Protein AF-0000000078760571 (afdb_homodimer)

Solvent-accessible surface area (backbone atoms only — not comparable to full-atom values): 9752 Å² total; per-residue (Å²): 113,62,60,57,58,67,69,42,55,80,68,74,49,64,42,79,47,73,46,75,39,45,44,69,57,49,52,53,49,45,52,52,20,54,75,66,76,43,47,63,62,57,45,37,54,46,29,36,52,50,53,51,51,51,49,52,51,49,50,52,51,50,49,52,51,51,53,51,49,51,48,54,66,69,37,66,50,74,60,51,54,50,50,54,53,68,73,94,113,61,63,58,56,68,67,42,55,79,70,73,49,64,42,79,45,73,46,73,40,45,44,68,58,49,51,53,50,46,52,53,19,55,76,66,76,43,47,64,62,57,44,36,53,47,29,37,51,49,52,51,50,51,50,52,50,49,49,51,50,50,49,51,50,50,53,51,48,51,47,56,65,69,37,68,48,74,59,52,52,49,50,54,51,65,70,92

Foldseek 3Di:
DVVCVVVVPVPVDDDDDDDDDDPVVVVVLCVVCVVVVHDSVVCVVCVVVVVVVVVVVVVVVVVVVVVVVVCVVVPQPVVRVVVVVVVD/DVVCVVVVPVPVDDDDDDDDDDPVVVVVLCVVCVVVVHDSVVCVVCVVVVVVVVVVVVVVVVVVVVVVVVCVVVPQPVVRVVVVVVVD

Nearest PDB structures (foldseek):
  8h2u-assembly1_H  TM=3.673E-01  e=5.444E+00  Chlamydomonas reinhardtii
  8h2u-assembly1_H  TM=3.667E-01  e=5.444E+00  Chlamydomonas reinhardtii

Structure (mmCIF, N/CA/C/O backbone):
data_AF-0000000078760571-model_v1
#
loop_
_entity.id
_entity.type
_entity.pdbx_description
1 polymer 'Toxin-antitoxin system protein'
#
loop_
_atom_site.group_PDB
_atom_site.id
_atom_site.type_symbol
_atom_site.label_atom_id
_atom_site.label_alt_id
_atom_site.label_comp_id
_atom_site.label_asym_id
_atom_site.label_entity_id
_atom_site.label_seq_id
_atom_site.pdbx_PDB_ins_code
_atom_site.Cartn_x
_atom_site.Cartn_y
_atom_site.Cartn_z
_atom_site.occupancy
_atom_site.B_iso_or_equiv
_atom_site.auth_seq_id
_atom_site.auth_comp_id
_atom_site.auth_asym_id
_atom_site.auth_atom_id
_atom_site.pdbx_PDB_model_num
ATOM 1 N N . MET A 1 1 ? -23.859 -33.75 12.094 1 35.22 1 MET A N 1
ATOM 2 C CA . MET A 1 1 ? -23.578 -32.906 10.922 1 35.22 1 MET A CA 1
ATOM 3 C C . MET A 1 1 ? -23.094 -31.531 11.328 1 35.22 1 MET A C 1
ATOM 5 O O . MET A 1 1 ? -22.266 -30.922 10.648 1 35.22 1 MET A O 1
ATOM 9 N N . LEU A 1 2 ? -23.609 -31.094 12.422 1 42.38 2 LEU A N 1
ATOM 10 C CA . LEU A 1 2 ? -23.344 -29.766 12.953 1 42.38 2 LEU A CA 1
ATOM 11 C C . LEU A 1 2 ? -21.906 -29.656 13.453 1 42.38 2 LEU A C 1
ATOM 13 O O . LEU A 1 2 ? -21.266 -28.609 13.281 1 42.38 2 LEU A O 1
ATOM 17 N N . VAL A 1 3 ? -21.5 -30.703 14.281 1 44.75 3 VAL A N 1
ATOM 18 C CA . VAL A 1 3 ? -20.141 -30.625 14.797 1 44.75 3 VAL A CA 1
ATOM 19 C C . VAL A 1 3 ? -19.156 -30.484 13.633 1 44.75 3 VAL A C 1
ATOM 21 O O . VAL A 1 3 ? -18.062 -29.938 13.805 1 44.75 3 VAL A O 1
ATOM 24 N N . GLN A 1 4 ? -19.312 -31.391 12.539 1 42.94 4 GLN A N 1
ATOM 25 C CA . GLN A 1 4 ? -18.5 -31.234 11.336 1 42.94 4 GLN A CA 1
ATOM 26 C C . GLN A 1 4 ? -18.516 -29.797 10.844 1 42.94 4 GLN A C 1
ATOM 28 O O . GLN A 1 4 ? -17.516 -29.312 10.297 1 42.94 4 GLN A O 1
ATOM 33 N N . MET A 1 5 ? -19.688 -29.094 10.766 1 41.28 5 MET A N 1
ATOM 34 C CA . MET A 1 5 ? -19.719 -27.688 10.398 1 41.28 5 MET A CA 1
ATOM 35 C C . MET A 1 5 ? -18.969 -26.828 11.406 1 41.28 5 MET A C 1
ATOM 37 O O . MET A 1 5 ? -18.312 -25.859 11.039 1 41.28 5 MET A O 1
ATOM 41 N N . MET A 1 6 ? -19.156 -26.891 12.68 1 45.34 6 MET A N 1
ATOM 42 C CA . MET A 1 6 ? -18.469 -26.188 13.766 1 45.34 6 MET A CA 1
ATOM 43 C C . MET A 1 6 ? -17 -26.547 13.797 1 45.34 6 MET A C 1
ATOM 45 O O . MET A 1 6 ? -16.156 -25.688 14.062 1 45.34 6 MET A O 1
ATOM 49 N N . ASN A 1 7 ? -16.609 -27.766 14.047 1 43.28 7 ASN A N 1
ATOM 50 C CA . ASN A 1 7 ? -15.234 -28.234 13.891 1 43.28 7 ASN A CA 1
ATOM 51 C C . ASN A 1 7 ? -14.719 -27.969 12.477 1 43.28 7 ASN A C 1
ATOM 53 O O . ASN A 1 7 ? -13.648 -28.453 12.109 1 43.28 7 ASN A O 1
ATOM 57 N N . GLY A 1 8 ? -15.5 -28.062 11.391 1 43.12 8 GLY A N 1
ATOM 58 C CA . GLY A 1 8 ? -15.188 -27.641 10.039 1 43.12 8 GLY A CA 1
ATOM 59 C C . GLY A 1 8 ? -14.414 -26.344 9.969 1 43.12 8 GLY A C 1
ATOM 60 O O . GLY A 1 8 ? -14.992 -25.266 10.109 1 43.12 8 GLY A O 1
ATOM 61 N N . GLY A 1 9 ? -13.461 -26.266 10.547 1 45.91 9 GLY A N 1
ATOM 62 C CA . GLY A 1 9 ? -12.43 -25.25 10.602 1 45.91 9 GLY A CA 1
ATOM 63 C C . GLY A 1 9 ? -12.453 -24.312 9.406 1 45.91 9 GLY A C 1
ATOM 64 O O . GLY A 1 9 ? -12.664 -24.75 8.273 1 45.91 9 GLY A O 1
ATOM 65 N N . ARG A 1 10 ? -13.062 -23.156 9.523 1 46.88 10 ARG A N 1
ATOM 66 C CA . ARG A 1 10 ? -12.93 -22.188 8.445 1 46.88 10 ARG A CA 1
ATOM 67 C C . ARG A 1 10 ? -11.656 -22.438 7.641 1 46.88 10 ARG A C 1
ATOM 69 O O . ARG A 1 10 ? -10.547 -22.266 8.156 1 46.88 10 ARG A O 1
ATOM 76 N N . ILE A 1 11 ? -11.508 -23.656 7.031 1 56.5 11 ILE A N 1
ATOM 77 C CA . ILE A 1 11 ? -10.367 -23.875 6.152 1 56.5 11 ILE A CA 1
ATOM 78 C C . ILE A 1 11 ? -10 -22.578 5.441 1 56.5 11 ILE A C 1
ATOM 80 O O . ILE A 1 11 ? -10.867 -21.906 4.859 1 56.5 11 ILE A O 1
ATOM 84 N N . MET A 1 12 ? -9.242 -21.75 6.188 1 67.56 12 MET A N 1
ATOM 85 C CA . MET A 1 12 ? -8.766 -20.516 5.578 1 67.56 12 MET A CA 1
ATOM 86 C C . MET A 1 12 ? -8.211 -20.766 4.18 1 67.56 12 MET A C 1
ATOM 88 O O . MET A 1 12 ? -7.035 -21.094 4.02 1 67.56 12 MET A O 1
ATOM 92 N N . SER A 1 13 ? -9.211 -21.172 3.258 1 89.38 13 SER A N 1
ATOM 93 C CA . SER A 1 13 ? -8.797 -21.344 1.869 1 89.38 13 SER A CA 1
ATOM 94 C C . SER A 1 13 ? -7.973 -20.156 1.391 1 89.38 13 SER A C 1
ATOM 96 O O . SER A 1 13 ? -8.164 -19.031 1.866 1 89.38 13 SER A O 1
ATOM 98 N N . GLN A 1 14 ? -6.816 -20.609 0.81 1 92.5 14 GLN A N 1
ATOM 99 C CA . GLN A 1 14 ? -5.902 -19.609 0.276 1 92.5 14 GLN A CA 1
ATOM 100 C C . GLN A 1 14 ? -5.887 -19.641 -1.25 1 92.5 14 GLN A C 1
ATOM 102 O O . GLN A 1 14 ? -6.223 -20.656 -1.861 1 92.5 14 GLN A O 1
ATOM 107 N N . SER A 1 15 ? -5.672 -18.469 -1.834 1 95.62 15 SER A N 1
ATOM 108 C CA . SER A 1 15 ? -5.469 -18.312 -3.27 1 95.62 15 SER A CA 1
ATOM 109 C C . SER A 1 15 ? -4.055 -17.812 -3.574 1 95.62 15 SER A C 1
ATOM 111 O O . SER A 1 15 ? -3.453 -17.109 -2.771 1 95.62 15 SER A O 1
ATOM 113 N N . THR A 1 16 ? -3.566 -18.297 -4.68 1 96.44 16 THR A N 1
ATOM 114 C CA . THR A 1 16 ? -2.238 -17.875 -5.121 1 96.44 16 THR A CA 1
ATOM 115 C C . THR A 1 16 ? -2.324 -16.656 -6.02 1 96.44 16 THR A C 1
ATOM 117 O O . THR A 1 16 ? -3.143 -16.609 -6.941 1 96.44 16 THR A O 1
ATOM 120 N N . ILE A 1 17 ? -1.567 -15.633 -5.668 1 96.69 17 ILE A N 1
ATOM 121 C CA . ILE A 1 17 ? -1.421 -14.453 -6.512 1 96.69 17 ILE A CA 1
ATOM 122 C C . ILE A 1 17 ? -0.058 -14.477 -7.199 1 96.69 17 ILE A C 1
ATOM 124 O O . ILE A 1 17 ? 0.959 -14.766 -6.566 1 96.69 17 ILE A O 1
ATOM 128 N N . THR A 1 18 ? -0.11 -14.219 -8.531 1 96.81 18 THR A N 1
ATOM 129 C CA . THR A 1 18 ? 1.106 -14.148 -9.336 1 96.81 18 THR A CA 1
ATOM 130 C C . THR A 1 18 ? 1.08 -12.938 -10.258 1 96.81 18 THR A C 1
ATOM 132 O O . THR A 1 18 ? 0.09 -12.695 -10.953 1 96.81 18 THR A O 1
ATOM 135 N N . PHE A 1 19 ? 2.137 -12.188 -10.109 1 96.31 19 PHE A N 1
ATOM 136 C CA . PHE A 1 19 ? 2.25 -11.094 -11.078 1 96.31 19 PHE A CA 1
ATOM 137 C C . PHE A 1 19 ? 3.713 -10.766 -11.344 1 96.31 19 PHE A C 1
ATOM 139 O O . PHE A 1 19 ? 4.602 -11.211 -10.617 1 96.31 19 PHE A O 1
ATOM 146 N N . ARG A 1 20 ? 3.963 -10.047 -12.523 1 95.69 20 ARG A N 1
ATOM 147 C CA . ARG A 1 20 ? 5.309 -9.68 -12.953 1 95.69 20 ARG A CA 1
ATOM 148 C C . ARG A 1 20 ? 5.566 -8.195 -12.727 1 95.69 20 ARG A C 1
ATOM 150 O O . ARG A 1 20 ? 4.652 -7.375 -12.844 1 95.69 20 ARG A O 1
ATOM 157 N N . ILE A 1 21 ? 6.777 -7.949 -12.328 1 94.25 21 ILE A N 1
ATOM 158 C CA . ILE A 1 21 ? 7.152 -6.562 -12.094 1 94.25 21 ILE A CA 1
ATOM 159 C C . ILE A 1 21 ? 8.539 -6.301 -12.672 1 94.25 21 ILE A C 1
ATOM 161 O O . ILE A 1 21 ? 9.375 -7.207 -12.742 1 94.25 21 ILE A O 1
ATOM 165 N N . PRO A 1 22 ? 8.742 -5.047 -13.094 1 93.44 22 PRO A N 1
ATOM 166 C CA . PRO A 1 22 ? 10.102 -4.703 -13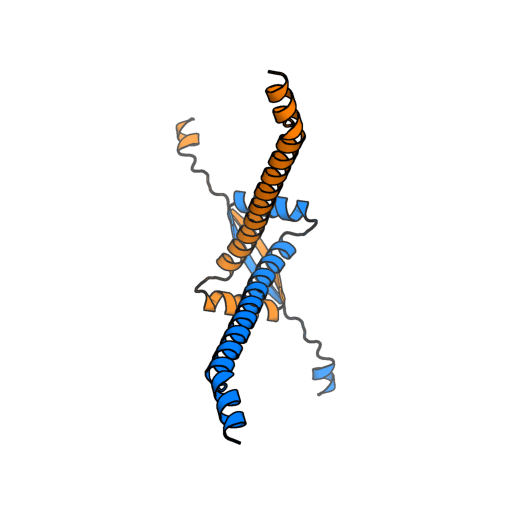.508 1 93.44 22 PRO A CA 1
ATOM 167 C C . PRO A 1 22 ? 11.141 -4.977 -12.414 1 93.44 22 PRO A C 1
ATOM 169 O O . PRO A 1 22 ? 10.867 -4.758 -11.234 1 93.44 22 PRO A O 1
ATOM 172 N N . ASP A 1 23 ? 12.336 -5.383 -12.844 1 92.56 23 ASP A N 1
ATOM 173 C CA . ASP A 1 23 ? 13.391 -5.754 -11.914 1 92.56 23 ASP A CA 1
ATOM 174 C C . ASP A 1 23 ? 13.773 -4.578 -11.016 1 92.56 23 ASP A C 1
ATOM 176 O O . ASP A 1 23 ? 14.109 -4.766 -9.852 1 92.56 23 ASP A O 1
ATOM 180 N N . ASP A 1 24 ? 13.758 -3.453 -11.578 1 91.19 24 ASP A N 1
ATOM 181 C CA . ASP A 1 24 ? 14.117 -2.271 -10.805 1 91.19 24 ASP A CA 1
ATOM 182 C C . ASP A 1 24 ? 13.102 -2.004 -9.695 1 91.19 24 ASP A C 1
ATOM 184 O O . ASP A 1 24 ? 13.477 -1.614 -8.586 1 91.19 24 ASP A O 1
ATOM 188 N N . GLU A 1 25 ? 11.82 -2.195 -9.961 1 94.06 25 GLU A N 1
ATOM 189 C CA . GLU A 1 25 ? 10.781 -2.07 -8.938 1 94.06 25 GLU A CA 1
ATOM 190 C C . GLU A 1 25 ? 10.938 -3.146 -7.867 1 94.06 25 GLU A C 1
ATOM 192 O O . GLU A 1 25 ? 10.789 -2.867 -6.676 1 94.06 25 GLU A O 1
ATOM 197 N N . LYS A 1 26 ? 11.203 -4.289 -8.297 1 95.38 26 LYS A N 1
ATOM 198 C CA . LYS A 1 26 ? 11.414 -5.379 -7.352 1 95.38 26 LYS A CA 1
ATOM 199 C C . LYS A 1 26 ? 12.562 -5.062 -6.391 1 95.38 26 LYS A C 1
ATOM 201 O O . LYS A 1 26 ? 12.453 -5.305 -5.188 1 95.38 26 LYS A O 1
ATOM 206 N N . GLU A 1 27 ? 13.641 -4.59 -6.938 1 94.69 27 GLU A N 1
ATOM 207 C CA . GLU A 1 27 ? 14.797 -4.242 -6.117 1 94.69 27 GLU A CA 1
ATOM 208 C C . GLU A 1 27 ? 14.438 -3.186 -5.078 1 94.69 27 GLU A C 1
ATOM 210 O O . GLU A 1 27 ? 14.828 -3.297 -3.914 1 94.69 27 GLU A O 1
ATOM 215 N N . LEU A 1 28 ? 13.688 -2.221 -5.535 1 95.06 28 LEU A N 1
ATOM 216 C CA . LEU A 1 28 ? 13.242 -1.156 -4.641 1 95.06 28 LEU A CA 1
ATOM 217 C C . LEU A 1 28 ? 12.383 -1.72 -3.514 1 95.06 28 LEU A C 1
ATOM 219 O O . LEU A 1 28 ? 12.594 -1.391 -2.346 1 95.06 28 LEU A O 1
ATOM 223 N N . VAL A 1 29 ? 11.461 -2.605 -3.84 1 97.06 29 VAL A N 1
ATOM 224 C CA . VAL A 1 29 ? 10.523 -3.17 -2.873 1 97.06 29 VAL A CA 1
ATOM 225 C C . VAL A 1 29 ? 11.273 -4.086 -1.907 1 97.06 29 VAL A C 1
ATOM 227 O O . VAL A 1 29 ? 11.008 -4.078 -0.703 1 97.06 29 VAL A O 1
ATOM 230 N N . LEU A 1 30 ? 12.211 -4.758 -2.441 1 96.56 30 LEU A N 1
ATOM 231 C CA . LEU A 1 30 ? 13.008 -5.66 -1.615 1 96.56 30 LEU A CA 1
ATOM 232 C C . LEU A 1 30 ? 13.836 -4.883 -0.602 1 96.56 30 LEU A C 1
ATOM 234 O O . LEU A 1 30 ? 13.914 -5.266 0.568 1 96.56 30 LEU A O 1
ATOM 238 N N . GLU A 1 31 ? 14.469 -3.855 -1.015 1 95.44 31 GLU A N 1
ATOM 239 C CA . GLU A 1 31 ? 15.266 -3.025 -0.123 1 95.44 31 GLU A CA 1
ATOM 240 C C . GLU A 1 31 ? 14.414 -2.414 0.983 1 95.44 31 GLU A C 1
ATOM 242 O O . GLU A 1 31 ? 14.828 -2.365 2.143 1 95.44 31 GLU A O 1
ATOM 247 N N . TYR A 1 32 ? 13.25 -1.951 0.576 1 97 32 TYR A N 1
ATOM 248 C CA . TYR A 1 32 ? 12.32 -1.376 1.542 1 97 32 TYR A CA 1
ATOM 249 C C . TYR A 1 32 ? 11.891 -2.416 2.566 1 97 32 TYR A C 1
ATOM 251 O O . TYR A 1 32 ? 11.852 -2.139 3.766 1 97 32 TYR A O 1
ATOM 259 N N . ALA A 1 33 ? 11.516 -3.57 2.088 1 97.56 33 ALA A N 1
ATOM 260 C CA . ALA A 1 33 ? 11.086 -4.66 2.961 1 97.56 33 ALA A CA 1
ATOM 261 C C . ALA A 1 33 ? 12.188 -5.043 3.945 1 97.56 33 ALA A C 1
ATOM 263 O O . ALA A 1 33 ? 11.93 -5.211 5.141 1 97.56 33 ALA A O 1
ATOM 264 N N . LYS A 1 34 ? 13.438 -5.105 3.432 1 96.19 34 LYS A N 1
ATOM 265 C CA . LYS A 1 34 ? 14.586 -5.438 4.27 1 96.19 34 LYS A CA 1
ATOM 266 C C . LYS A 1 34 ? 14.797 -4.387 5.355 1 96.19 34 LYS A C 1
ATOM 268 O O . LYS A 1 34 ? 15.023 -4.727 6.52 1 96.19 34 LYS A O 1
ATOM 273 N N . ALA A 1 35 ? 14.664 -3.211 5.008 1 94.69 35 ALA A N 1
ATOM 274 C CA . ALA A 1 35 ? 14.875 -2.107 5.945 1 94.69 35 ALA A CA 1
ATOM 275 C C . ALA A 1 35 ? 13.836 -2.141 7.066 1 94.69 35 ALA A C 1
ATOM 277 O O . ALA A 1 35 ? 14.102 -1.667 8.172 1 94.69 35 ALA A O 1
ATOM 278 N N . HIS A 1 36 ? 12.695 -2.686 6.824 1 95.94 36 HIS A N 1
ATOM 279 C CA . HIS A 1 36 ? 11.594 -2.715 7.781 1 95.94 36 HIS A CA 1
ATOM 280 C C . HIS A 1 36 ? 11.398 -4.113 8.359 1 95.94 36 HIS A C 1
ATOM 282 O O . HIS A 1 36 ? 10.352 -4.414 8.938 1 95.94 36 HIS A O 1
ATOM 288 N N . ASN A 1 37 ? 12.312 -5.004 8.109 1 97.12 37 ASN A N 1
ATOM 289 C CA . ASN A 1 37 ? 12.312 -6.359 8.648 1 97.12 37 ASN A CA 1
ATOM 290 C C . ASN A 1 37 ? 11.047 -7.113 8.258 1 97.12 37 ASN A C 1
ATOM 292 O O . ASN A 1 37 ? 10.391 -7.719 9.109 1 97.12 37 ASN A O 1
ATOM 296 N N . SER A 1 38 ? 10.75 -6.973 6.988 1 96.19 38 SER A N 1
ATOM 297 C CA . SER A 1 38 ? 9.562 -7.625 6.441 1 96.19 38 SER A CA 1
ATOM 298 C C . SER A 1 38 ? 9.898 -8.43 5.195 1 96.19 38 SER A C 1
ATOM 300 O O . SER A 1 38 ? 10.906 -8.172 4.531 1 96.19 38 SER A O 1
ATOM 302 N N . SER A 1 39 ? 9.07 -9.375 4.918 1 96.31 39 SER A N 1
ATOM 303 C CA . SER A 1 39 ? 9.195 -10.086 3.648 1 96.31 39 SER A CA 1
ATOM 304 C C . SER A 1 39 ? 8.445 -9.359 2.533 1 96.31 39 SER A C 1
ATOM 306 O O . SER A 1 39 ? 7.566 -8.539 2.801 1 96.31 39 SER A O 1
ATOM 308 N N . LEU A 1 40 ? 8.836 -9.656 1.377 1 95.5 40 LEU A N 1
ATOM 309 C CA . LEU A 1 40 ? 8.172 -9.094 0.207 1 95.5 40 LEU A CA 1
ATOM 310 C C . LEU A 1 40 ? 6.676 -9.359 0.253 1 95.5 40 LEU A C 1
ATOM 312 O O . LEU A 1 40 ? 5.871 -8.453 0.001 1 95.5 40 LEU A O 1
ATOM 316 N N . THR A 1 41 ? 6.25 -10.523 0.613 1 95.88 41 THR A N 1
ATOM 317 C CA . THR A 1 41 ? 4.852 -10.93 0.676 1 95.88 41 THR A CA 1
ATOM 318 C C . THR A 1 41 ? 4.098 -10.109 1.721 1 95.88 41 THR A C 1
ATOM 320 O O . THR A 1 41 ? 3.002 -9.617 1.454 1 95.88 41 THR A O 1
ATOM 323 N N . GLU A 1 42 ? 4.723 -10.055 2.865 1 96.5 42 GLU A N 1
ATOM 324 C CA . GLU A 1 42 ? 4.098 -9.281 3.936 1 96.5 42 GLU A CA 1
ATOM 325 C C . GLU A 1 42 ? 3.92 -7.82 3.533 1 96.5 42 GLU A C 1
ATOM 327 O O . GLU A 1 42 ? 2.9 -7.207 3.852 1 96.5 42 GLU A O 1
ATOM 332 N N . LEU A 1 43 ? 4.898 -7.254 2.898 1 97.5 43 LEU A N 1
ATOM 333 C CA . LEU A 1 43 ? 4.836 -5.852 2.496 1 97.5 43 LEU A CA 1
ATOM 334 C C . LEU A 1 43 ? 3.711 -5.629 1.491 1 97.5 43 LEU A C 1
ATOM 336 O O . LEU A 1 43 ? 2.953 -4.66 1.608 1 97.5 43 LEU A O 1
ATOM 340 N N . TYR A 1 44 ? 3.568 -6.43 0.501 1 97.5 44 TYR A N 1
ATOM 341 C CA . TYR A 1 44 ? 2.502 -6.305 -0.486 1 97.5 44 TYR A CA 1
ATOM 342 C C . TYR A 1 44 ? 1.134 -6.438 0.17 1 97.5 44 TYR A C 1
ATOM 344 O O . TYR A 1 44 ? 0.241 -5.621 -0.072 1 97.5 44 TYR A O 1
ATOM 352 N N . ARG A 1 45 ? 1.014 -7.469 0.989 1 96.5 45 ARG A N 1
ATOM 353 C CA . ARG A 1 45 ? -0.262 -7.711 1.653 1 96.5 45 ARG A CA 1
ATOM 354 C C . ARG A 1 45 ? -0.657 -6.531 2.533 1 96.5 45 ARG A C 1
ATOM 356 O O . ARG A 1 45 ? -1.779 -6.027 2.441 1 96.5 45 ARG A O 1
ATOM 363 N N . ASN A 1 46 ? 0.288 -6.086 3.287 1 96.62 46 ASN A N 1
ATOM 364 C CA . ASN A 1 46 ? -0.01 -5.008 4.227 1 96.62 46 ASN A CA 1
ATOM 365 C C . ASN A 1 46 ? -0.283 -3.693 3.506 1 96.62 46 ASN A C 1
ATOM 367 O O . ASN A 1 46 ? -1.146 -2.918 3.922 1 96.62 46 ASN A O 1
ATOM 371 N N . ALA A 1 47 ? 0.5 -3.432 2.486 1 97.75 47 ALA A N 1
ATOM 372 C CA . ALA A 1 47 ? 0.328 -2.176 1.761 1 97.75 47 ALA A CA 1
ATOM 373 C C . ALA A 1 47 ? -1.078 -2.068 1.179 1 97.75 47 ALA A C 1
ATOM 375 O O . ALA A 1 47 ? -1.706 -1.009 1.248 1 97.75 47 ALA A O 1
ATOM 376 N N . VAL A 1 48 ? -1.591 -3.154 0.646 1 98 48 VAL A N 1
ATOM 377 C CA . VAL A 1 48 ? -2.91 -3.135 0.023 1 98 48 VAL A CA 1
ATOM 378 C C . VAL A 1 48 ? -3.99 -3.047 1.101 1 98 48 VAL A C 1
ATOM 380 O O . VAL A 1 48 ? -4.953 -2.291 0.962 1 98 48 VAL A O 1
ATOM 383 N N . LEU A 1 49 ? -3.836 -3.811 2.186 1 97.31 49 LEU A N 1
ATOM 384 C CA . LEU A 1 49 ? -4.824 -3.797 3.258 1 97.31 49 LEU A CA 1
ATOM 385 C C . LEU A 1 49 ? -4.867 -2.438 3.945 1 97.31 49 LEU A C 1
ATOM 387 O O . LEU A 1 49 ? -5.941 -1.936 4.277 1 97.31 49 LEU A O 1
ATOM 391 N N . ASP A 1 50 ? -3.65 -1.847 4.156 1 96.19 50 ASP A N 1
ATOM 392 C CA . ASP A 1 50 ? -3.576 -0.509 4.738 1 96.19 50 ASP A CA 1
ATOM 393 C C . ASP A 1 50 ? -4.297 0.511 3.857 1 96.19 50 ASP A C 1
ATOM 395 O O . ASP A 1 50 ? -5.016 1.376 4.363 1 96.19 50 ASP A O 1
ATOM 399 N N . LYS A 1 51 ? -4.051 0.389 2.564 1 96.19 51 LYS A N 1
ATOM 400 C CA . LYS A 1 51 ? -4.684 1.304 1.62 1 96.19 51 LYS A CA 1
ATOM 401 C C . LYS A 1 51 ? -6.207 1.187 1.68 1 96.19 51 LYS A C 1
ATOM 403 O O . LYS A 1 51 ? -6.91 2.197 1.713 1 96.19 51 LYS A O 1
ATOM 408 N N . ILE A 1 52 ? -6.719 -0.009 1.72 1 96.38 52 ILE A N 1
ATOM 409 C CA . ILE A 1 52 ? -8.156 -0.264 1.766 1 96.38 52 ILE A CA 1
ATOM 410 C C . ILE A 1 52 ? -8.727 0.244 3.086 1 96.38 52 ILE A C 1
ATOM 412 O O . ILE A 1 52 ? -9.766 0.916 3.105 1 96.38 52 ILE A O 1
ATOM 416 N N . GLU A 1 53 ? -8.078 -0.076 4.215 1 94.44 53 GLU A N 1
ATOM 417 C CA . GLU A 1 53 ? -8.523 0.363 5.535 1 94.44 53 GLU A CA 1
ATOM 418 C C . GLU A 1 53 ? -8.547 1.886 5.629 1 94.44 53 GLU A C 1
ATOM 420 O O . GLU A 1 53 ? -9.477 2.461 6.199 1 94.44 53 GLU A O 1
ATOM 425 N N . ASP A 1 54 ? -7.496 2.525 5.047 1 93.06 54 ASP A N 1
ATOM 426 C CA . ASP A 1 54 ? -7.43 3.982 5.059 1 93.06 54 ASP A CA 1
ATOM 427 C C . ASP A 1 54 ? -8.625 4.594 4.332 1 93.06 54 ASP A C 1
ATOM 429 O O . ASP A 1 54 ? -9.203 5.582 4.793 1 93.06 54 ASP A O 1
ATOM 433 N N . GLU A 1 55 ? -8.945 4.027 3.236 1 91.44 55 GLU A N 1
ATOM 434 C CA . GLU A 1 55 ? -10.07 4.555 2.469 1 91.44 55 GLU A CA 1
ATOM 435 C C . GLU A 1 55 ? -11.398 4.297 3.184 1 91.44 55 GLU A C 1
ATOM 437 O O . GLU A 1 55 ? -12.2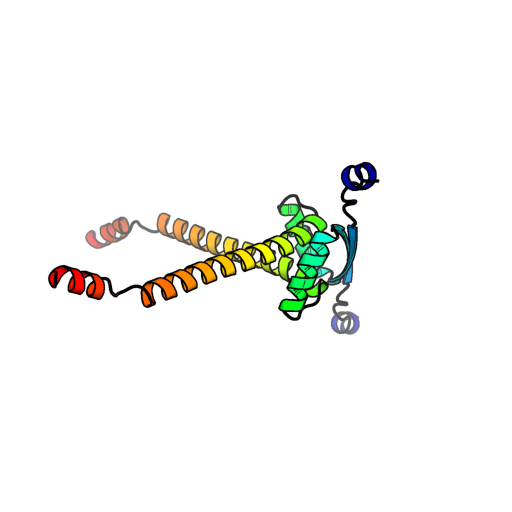89 5.148 3.174 1 91.44 55 GLU A O 1
ATOM 442 N N . ILE A 1 56 ? -11.562 3.188 3.77 1 90.38 56 ILE A N 1
ATOM 443 C CA . ILE A 1 56 ? -12.766 2.863 4.523 1 90.38 56 ILE A CA 1
ATOM 444 C C . ILE A 1 56 ? -12.914 3.824 5.703 1 90.38 56 ILE A C 1
ATOM 446 O O . ILE A 1 56 ? -14 4.336 5.961 1 90.38 56 ILE A O 1
ATOM 450 N N . ASP A 1 57 ? -11.75 4.062 6.398 1 89.12 57 ASP A N 1
ATOM 451 C CA . ASP A 1 57 ? -11.758 4.992 7.523 1 89.12 57 ASP A CA 1
ATOM 452 C C . ASP A 1 57 ? -12.148 6.398 7.07 1 89.12 57 ASP A C 1
ATOM 454 O O . ASP A 1 57 ? -12.945 7.074 7.73 1 89.12 57 ASP A O 1
ATOM 458 N N . LEU A 1 58 ? -11.641 6.805 6.004 1 87.12 58 LEU A N 1
ATOM 459 C CA . LEU A 1 58 ? -11.961 8.117 5.457 1 87.12 58 LEU A CA 1
ATOM 460 C C . LEU A 1 58 ? -13.43 8.203 5.078 1 87.12 58 LEU A C 1
ATOM 462 O O . LEU A 1 58 ? -14.086 9.211 5.344 1 87.12 58 LEU A O 1
ATOM 466 N N . ARG A 1 59 ? -13.883 7.195 4.453 1 87.75 59 ARG A N 1
ATOM 467 C CA . ARG A 1 59 ? -15.289 7.168 4.047 1 87.75 59 ARG A CA 1
ATOM 468 C C . ARG A 1 59 ? -16.203 7.195 5.262 1 87.75 59 ARG A C 1
ATOM 470 O O . ARG A 1 59 ? -17.25 7.863 5.25 1 87.75 59 ARG A O 1
ATOM 477 N N . THR A 1 60 ? -15.82 6.426 6.254 1 88.44 60 THR A N 1
ATOM 478 C CA . THR A 1 60 ? -16.594 6.402 7.488 1 88.44 60 THR A CA 1
ATOM 479 C C . THR A 1 60 ? -16.609 7.777 8.148 1 88.44 60 THR A C 1
ATOM 481 O O . THR A 1 60 ? -17.656 8.258 8.578 1 88.44 60 THR A O 1
ATOM 484 N N . LEU A 1 61 ? -15.523 8.398 8.18 1 84.62 61 LEU A N 1
ATOM 485 C CA . LEU A 1 61 ? -15.398 9.742 8.734 1 84.62 61 LEU A CA 1
ATOM 486 C C . LEU A 1 61 ? -16.219 10.742 7.926 1 84.62 61 LEU A C 1
ATOM 488 O O . LEU A 1 61 ? -16.953 11.555 8.5 1 84.62 61 LEU A O 1
ATOM 492 N N . ARG A 1 62 ? -16.094 10.688 6.625 1 85.44 62 ARG A N 1
ATOM 493 C CA . ARG A 1 62 ? -16.859 11.57 5.746 1 85.44 62 ARG A CA 1
ATOM 494 C C . ARG A 1 62 ? -18.359 11.352 5.926 1 85.44 62 ARG A C 1
ATOM 496 O O . ARG A 1 62 ? -19.125 12.312 5.949 1 85.44 62 ARG A O 1
ATOM 503 N N . SER A 1 63 ? -18.734 10.109 5.992 1 87.25 63 SER A N 1
ATOM 504 C CA . SER A 1 63 ? -20.141 9.789 6.195 1 87.25 63 SER A CA 1
ATOM 505 C C . SER A 1 63 ? -20.641 10.344 7.527 1 87.25 63 SER A C 1
ATOM 507 O O . SER A 1 63 ? -21.766 10.852 7.609 1 87.25 63 SER A O 1
ATOM 509 N N . ALA A 1 64 ? -19.859 10.203 8.547 1 81.25 64 ALA A N 1
ATOM 510 C CA . ALA A 1 64 ? -20.203 10.719 9.867 1 81.25 64 ALA A CA 1
ATOM 511 C C . ALA A 1 64 ? -20.359 12.234 9.844 1 81.25 64 ALA A C 1
ATOM 513 O O . ALA A 1 64 ? -21.281 12.789 10.453 1 81.25 64 ALA A O 1
ATOM 514 N N . ILE A 1 65 ? -19.547 12.898 9.172 1 79.06 65 ILE A N 1
ATOM 515 C CA . ILE A 1 65 ? -19.578 14.352 9.031 1 79.06 65 ILE A CA 1
ATOM 516 C C . ILE A 1 65 ? -20.828 14.766 8.258 1 79.06 65 ILE A C 1
ATOM 518 O O . ILE A 1 65 ? -21.5 15.727 8.633 1 79.06 65 ILE A O 1
ATOM 522 N N . GLU A 1 66 ? -21.094 14.008 7.164 1 82.44 66 GLU A N 1
ATOM 523 C CA . GLU A 1 66 ? -22.281 14.305 6.352 1 82.44 66 GLU A CA 1
ATOM 524 C C . GLU A 1 66 ? -23.562 14.133 7.164 1 82.44 66 GLU A C 1
ATOM 526 O O . GLU A 1 66 ? -24.469 14.969 7.082 1 82.44 66 GLU A O 1
ATOM 531 N N . VAL A 1 67 ? -23.594 13.047 7.871 1 82.62 67 VAL A N 1
ATOM 532 C CA . VAL A 1 67 ? -24.766 12.773 8.703 1 82.62 67 VAL A CA 1
ATOM 533 C C . VAL A 1 67 ? -24.906 13.867 9.758 1 82.62 67 VAL A C 1
ATOM 535 O O . VAL A 1 67 ? -26.016 14.328 10.039 1 82.62 67 VAL A O 1
ATOM 538 N N . SER A 1 68 ? -23.812 14.328 10.328 1 72.19 68 SER A N 1
ATOM 539 C CA . SER A 1 68 ? -23.812 15.383 11.336 1 72.19 68 SER A CA 1
ATOM 540 C C . SER A 1 68 ? -24.266 16.719 10.742 1 72.19 68 SER A C 1
ATOM 542 O O . SER A 1 68 ? -25 17.453 11.383 1 72.19 68 SER A O 1
ATOM 544 N N . LYS A 1 69 ? -23.891 16.984 9.633 1 76.12 69 LYS A N 1
ATOM 545 C CA . LYS A 1 69 ? -24.297 18.203 8.938 1 76.12 69 LYS A CA 1
ATOM 546 C C . LYS A 1 69 ? -25.797 18.188 8.641 1 76.12 69 LYS A C 1
ATOM 548 O O . LYS A 1 69 ? -26.484 19.203 8.773 1 76.12 69 LYS A O 1
ATOM 553 N N . GLU A 1 70 ? -26.25 17.078 8.086 1 72.06 70 GLU A N 1
ATOM 554 C CA . GLU A 1 70 ? -27.656 16.922 7.754 1 72.06 70 GLU A CA 1
ATOM 555 C C . GLU A 1 70 ? -28.531 17.094 8.992 1 72.06 70 GLU A C 1
ATOM 557 O O . GLU A 1 70 ? -29.609 17.703 8.93 1 72.06 70 GLU A O 1
ATOM 562 N N . LYS A 1 71 ? -28.109 16.453 10.055 1 71.5 71 LYS A N 1
ATOM 563 C CA . LYS A 1 71 ? -28.828 16.594 11.312 1 71.5 71 LYS A CA 1
ATOM 564 C C . LYS A 1 71 ? -28.797 18.031 11.812 1 71.5 71 LYS A C 1
ATOM 566 O O . LYS A 1 71 ? -29.797 18.547 12.32 1 71.5 71 LYS A O 1
ATOM 571 N N . LYS A 1 72 ? -27.75 18.656 11.711 1 63.03 72 LYS A N 1
ATOM 572 C CA . LYS A 1 72 ? -27.656 20.047 12.117 1 63.03 72 LYS A CA 1
ATOM 573 C C . LYS A 1 72 ? -28.531 20.938 11.234 1 63.03 72 LYS A C 1
ATOM 575 O O . LYS A 1 72 ? -29.156 21.891 11.727 1 63.03 72 LYS A O 1
ATOM 580 N N . GLU A 1 73 ? -28.578 20.562 10.016 1 62.31 73 GLU A N 1
ATOM 581 C CA . GLU A 1 73 ? -29.422 21.312 9.086 1 62.31 73 GLU A CA 1
ATOM 582 C C . GLU A 1 73 ? -30.891 21.047 9.328 1 62.31 73 GLU A C 1
ATOM 584 O O . GLU A 1 73 ? -31.734 21.922 9.141 1 62.31 73 GLU A O 1
ATOM 589 N N . SER A 1 74 ? -31.094 19.797 9.453 1 60.38 74 SER A N 1
ATOM 590 C CA . SER A 1 74 ? -32.469 19.469 9.781 1 60.38 74 SER A CA 1
ATOM 591 C C . SER A 1 74 ? -32.844 19.938 11.188 1 60.38 74 SER A C 1
ATOM 593 O O . SER A 1 74 ? -34 20.047 11.539 1 60.38 74 SER A O 1
ATOM 595 N N . GLY A 1 75 ? -31.875 19.812 12.102 1 56.19 75 GLY A N 1
ATOM 596 C CA . GLY A 1 75 ? -32.094 20.328 13.438 1 56.19 75 GLY A CA 1
ATOM 597 C C . GLY A 1 75 ? -32.25 21.828 13.477 1 56.19 75 GLY A C 1
ATOM 598 O O . GLY A 1 75 ? -31.75 22.547 12.609 1 56.19 75 GLY A O 1
ATOM 599 N N . ILE A 1 76 ? -33.344 22.297 14.133 1 51.97 76 ILE A N 1
ATOM 600 C CA . ILE A 1 76 ? -33.844 23.641 14.375 1 51.97 76 ILE A CA 1
ATOM 601 C C . ILE A 1 76 ? -32.656 24.578 14.695 1 51.97 76 ILE A C 1
ATOM 603 O O . ILE A 1 76 ? -31.719 24.188 15.391 1 51.97 76 ILE A O 1
ATOM 607 N N . SER A 1 77 ? -32.344 25.547 13.898 1 51.09 77 SER A N 1
ATOM 608 C CA . SER A 1 77 ? -31.406 26.625 14.219 1 51.09 77 SER A CA 1
ATOM 609 C C . SER A 1 77 ? -31.391 26.922 15.719 1 51.09 77 SER A C 1
ATOM 611 O O . SER A 1 77 ? -32.438 26.844 16.375 1 51.09 77 SER A O 1
ATOM 613 N N . GLN A 1 78 ? -30.297 26.5 16.391 1 52.75 78 GLN A N 1
ATOM 614 C CA . GLN A 1 78 ? -30.234 26.984 17.766 1 52.75 78 GLN A CA 1
ATOM 615 C C . GLN A 1 78 ? -31.109 28.219 17.953 1 52.75 78 GLN A C 1
ATOM 617 O O . GLN A 1 78 ? -31.781 28.359 18.984 1 52.75 78 GLN A O 1
ATOM 622 N N . GLU A 1 79 ? -31.203 28.922 16.984 1 54.69 79 GLU A N 1
ATOM 623 C CA . GLU A 1 79 ? -32.031 30.125 16.938 1 54.69 79 GLU A CA 1
ATOM 624 C C . GLU A 1 79 ? -33.531 29.766 16.938 1 54.69 79 GLU A C 1
ATOM 626 O O . GLU A 1 79 ? -34.312 30.391 17.641 1 54.69 79 GLU A O 1
ATOM 631 N N . GLU A 1 80 ? -33.781 28.75 16.219 1 56.38 80 GLU A N 1
ATOM 632 C CA . GLU A 1 80 ? -35.188 28.438 16.156 1 56.38 80 GLU A CA 1
ATOM 633 C C . GLU A 1 80 ? -35.688 27.75 17.438 1 56.38 80 GLU A C 1
ATOM 635 O O . GLU A 1 80 ? -36.812 27.969 17.891 1 56.38 80 GLU A O 1
ATOM 640 N N . MET A 1 81 ? -34.844 27.109 18.047 1 55.38 81 MET A N 1
ATOM 641 C CA . MET A 1 81 ? -35.156 26.484 19.328 1 55.38 81 MET A CA 1
ATOM 642 C C . MET A 1 81 ? -35.219 27.531 20.438 1 55.38 81 MET A C 1
ATOM 644 O O . MET A 1 81 ? -36.125 27.484 21.281 1 55.38 81 MET A O 1
ATOM 648 N N . GLU A 1 82 ? -34.406 28.562 20.344 1 56.19 82 GLU A N 1
ATOM 649 C CA . GLU A 1 82 ? -34.469 29.703 21.25 1 56.19 82 GLU A CA 1
ATOM 650 C C . GLU A 1 82 ? -35.75 30.5 21.062 1 56.19 82 GLU A C 1
ATOM 652 O O . GLU A 1 82 ? -36.344 30.984 22.031 1 56.19 82 GLU A O 1
ATOM 657 N N . LYS A 1 83 ? -36.156 30.625 19.859 1 60.72 83 LYS A N 1
ATOM 658 C CA . LYS A 1 83 ? -37.406 31.344 19.562 1 60.72 83 LYS A CA 1
ATOM 659 C C . LYS A 1 83 ? -38.625 30.609 20.109 1 60.72 83 LYS A C 1
ATOM 661 O O . LYS A 1 83 ? -39.531 31.234 20.625 1 60.72 83 LYS A O 1
ATOM 666 N N . LEU A 1 84 ? -38.594 29.453 20.094 1 55.34 84 LEU A N 1
ATOM 667 C CA . LEU A 1 84 ? -39.719 28.656 20.578 1 55.34 84 LEU A CA 1
ATOM 668 C C . LEU A 1 84 ? -39.781 28.688 22.109 1 55.34 84 LEU A C 1
ATOM 670 O O . LEU A 1 84 ? -40.844 28.766 22.688 1 55.34 84 LEU A O 1
ATOM 674 N N . LEU A 1 85 ? -38.656 28.828 22.656 1 58.03 85 LEU A N 1
ATOM 675 C CA . LEU A 1 85 ? -38.594 28.906 24.109 1 58.03 85 LEU A CA 1
ATOM 676 C C . LEU A 1 85 ? -39.031 30.281 24.594 1 58.03 85 LEU A C 1
ATOM 678 O O . LEU A 1 85 ? -39.719 30.391 25.625 1 58.03 85 LEU A O 1
ATOM 682 N N . ASN A 1 86 ? -38.75 31.25 23.859 1 61.88 86 ASN A N 1
ATOM 683 C CA .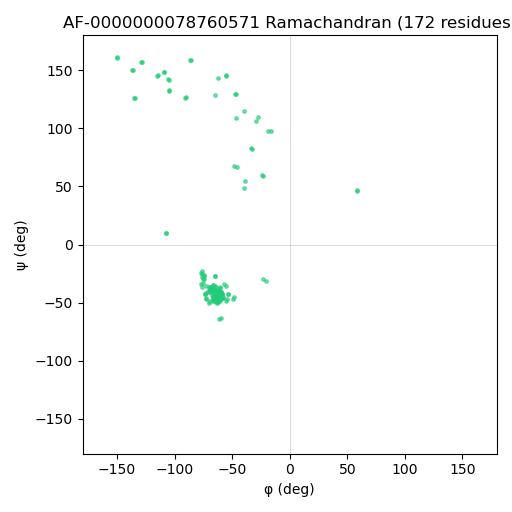 ASN A 1 86 ? -39.156 32.594 24.234 1 61.88 86 ASN A CA 1
ATOM 684 C C . ASN A 1 86 ? -40.625 32.844 23.984 1 61.88 86 ASN A C 1
ATOM 686 O O . ASN A 1 86 ? -41.219 33.781 24.547 1 61.88 86 ASN A O 1
ATOM 690 N N . GLU A 1 87 ? -41.062 32.125 23.109 1 56.53 87 GLU A N 1
ATOM 691 C CA . GLU A 1 87 ? -42.469 32.281 22.906 1 56.53 87 GLU A CA 1
A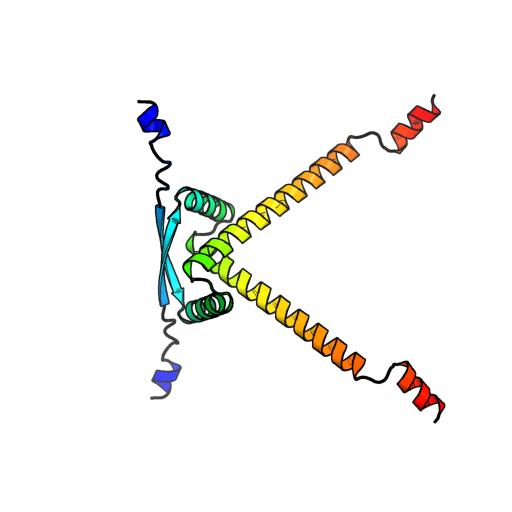TOM 692 C C . GLU A 1 87 ? -43.281 31.578 24 1 56.53 87 GLU A C 1
ATOM 694 O O . GLU A 1 87 ? -44.438 31.906 24.234 1 56.53 87 GLU A O 1
ATOM 699 N N . LEU A 1 88 ? -42.562 30.578 24.562 1 46.34 88 LEU A N 1
ATOM 700 C CA . LEU A 1 88 ? -43.281 30.031 25.719 1 46.34 88 LEU A CA 1
ATOM 701 C C . LEU A 1 88 ? -43.062 30.906 26.953 1 46.34 88 LEU A C 1
ATOM 703 O O . LEU A 1 88 ? -42.031 31.547 27.094 1 46.34 88 LEU A O 1
ATOM 707 N N . MET B 1 1 ? 29.891 -1.671 -30.969 1 36.09 1 MET B N 1
ATOM 708 C CA . MET B 1 1 ? 29.594 -2.143 -29.609 1 36.09 1 MET B CA 1
ATOM 709 C C . MET B 1 1 ? 28.688 -1.163 -28.875 1 36.09 1 MET B C 1
ATOM 711 O O . MET B 1 1 ? 27.844 -1.571 -28.078 1 36.09 1 MET B O 1
ATOM 715 N N . LEU B 1 2 ? 28.828 0.057 -29.203 1 42.88 2 LEU B N 1
ATOM 716 C CA . LEU B 1 2 ? 28.094 1.14 -28.562 1 42.88 2 LEU B CA 1
ATOM 717 C C . LEU B 1 2 ? 26.609 1.104 -28.938 1 42.88 2 LEU B C 1
ATOM 719 O O . LEU B 1 2 ? 25.734 1.363 -28.109 1 42.88 2 LEU B O 1
ATOM 723 N N . VAL B 1 3 ? 26.359 1.02 -30.312 1 46.25 3 VAL B N 1
ATOM 724 C CA . VAL B 1 3 ? 24.969 0.999 -30.734 1 46.25 3 VAL B CA 1
ATOM 725 C C . VAL B 1 3 ? 24.234 -0.13 -30.016 1 46.25 3 VAL B C 1
ATOM 727 O O . VAL B 1 3 ? 23.016 -0.047 -29.781 1 46.25 3 VAL B O 1
ATOM 730 N N . GLN B 1 4 ? 24.844 -1.416 -29.969 1 43.88 4 GLN B N 1
ATOM 731 C CA . GLN B 1 4 ? 24.281 -2.504 -29.188 1 43.88 4 GLN B CA 1
ATOM 732 C C . GLN B 1 4 ? 23.969 -2.047 -27.766 1 43.88 4 GLN B C 1
ATOM 734 O O . GLN B 1 4 ? 22.984 -2.492 -27.156 1 43.88 4 GLN B O 1
ATOM 739 N N . MET B 1 5 ? 24.938 -1.323 -27.078 1 41.75 5 MET B N 1
ATOM 740 C CA . MET B 1 5 ? 24.625 -0.802 -25.75 1 41.75 5 MET B CA 1
ATOM 741 C C . MET B 1 5 ? 23.484 0.207 -25.812 1 41.75 5 MET B C 1
ATOM 743 O O . MET B 1 5 ? 22.656 0.254 -24.906 1 41.75 5 MET B O 1
ATOM 747 N N . MET B 1 6 ? 23.438 1.2 -26.609 1 45.84 6 MET B N 1
ATOM 748 C CA . MET B 1 6 ? 22.391 2.199 -26.844 1 45.84 6 MET B CA 1
ATOM 749 C C . MET B 1 6 ? 21.094 1.539 -27.297 1 45.84 6 MET B C 1
ATOM 751 O O . MET B 1 6 ? 20.016 1.944 -26.891 1 45.84 6 MET B O 1
ATOM 755 N N . ASN B 1 7 ? 21.047 0.881 -28.406 1 44.88 7 ASN B N 1
ATOM 756 C CA . ASN B 1 7 ? 19.938 0.044 -28.828 1 44.88 7 ASN B CA 1
ATOM 757 C C . ASN B 1 7 ? 19.641 -1.054 -27.812 1 44.88 7 ASN B C 1
ATOM 759 O O . ASN B 1 7 ? 18.828 -1.948 -28.078 1 44.88 7 ASN B O 1
ATOM 763 N N . GLY B 1 8 ? 20.578 -1.646 -27.094 1 43.56 8 GLY B N 1
ATOM 764 C CA . GLY B 1 8 ? 20.406 -2.512 -25.938 1 43.56 8 GLY B CA 1
ATOM 765 C C . GLY B 1 8 ? 19.312 -2.055 -25 1 43.56 8 GLY B C 1
ATOM 766 O O . GLY B 1 8 ? 19.531 -1.191 -24.141 1 43.56 8 GLY B O 1
ATOM 767 N N . GLY B 1 9 ? 18.328 -1.799 -25.438 1 46.38 9 GLY B N 1
ATOM 768 C CA . GLY B 1 9 ? 17.062 -1.497 -24.812 1 46.38 9 GLY B CA 1
ATOM 769 C C . GLY B 1 9 ? 17 -1.926 -23.344 1 46.38 9 GLY B C 1
ATOM 770 O O . GLY B 1 9 ? 17.516 -2.986 -22.984 1 46.38 9 GLY B O 1
ATOM 771 N N . ARG B 1 10 ? 17.219 -1.041 -22.438 1 47.22 10 ARG B N 1
ATOM 772 C CA . ARG B 1 10 ? 16.969 -1.39 -21.031 1 47.22 10 ARG B CA 1
ATOM 773 C C . ARG B 1 10 ? 15.969 -2.533 -20.922 1 47.22 10 ARG B C 1
ATOM 775 O O . ARG B 1 10 ? 14.797 -2.371 -21.266 1 47.22 10 ARG B O 1
ATOM 782 N N . ILE B 1 11 ? 16.281 -3.74 -21.547 1 57.12 11 ILE B N 1
ATOM 783 C CA . ILE B 1 11 ? 15.398 -4.883 -21.344 1 57.12 11 ILE B CA 1
ATOM 784 C C . ILE B 1 11 ? 14.812 -4.84 -19.938 1 57.12 11 ILE B C 1
ATOM 786 O O . ILE B 1 11 ? 15.547 -4.699 -18.953 1 57.12 11 ILE B O 1
ATOM 790 N N . MET B 1 12 ? 13.734 -4.051 -19.828 1 67.38 12 MET B N 1
ATOM 791 C CA . MET 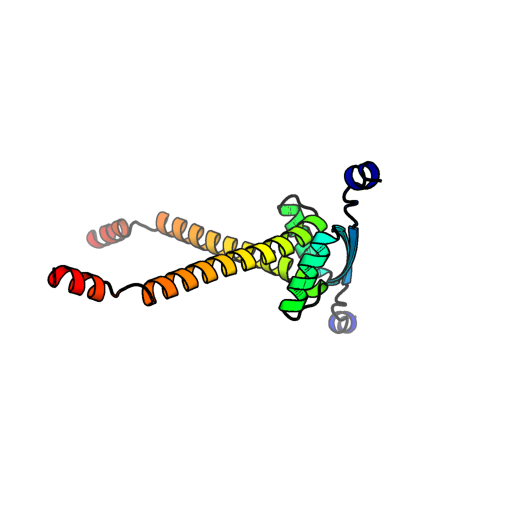B 1 12 ? 13.047 -4.012 -18.531 1 67.38 12 MET B CA 1
ATOM 792 C C . MET B 1 12 ? 12.797 -5.422 -18 1 67.38 12 MET B C 1
ATOM 794 O O . MET B 1 12 ? 11.781 -6.043 -18.328 1 67.38 12 MET B O 1
ATOM 798 N N . SER B 1 13 ? 13.992 -6.098 -17.656 1 89.38 13 SER B N 1
ATOM 799 C CA . SER B 1 13 ? 13.844 -7.41 -17.047 1 89.38 13 SER B CA 1
ATOM 800 C C . SER B 1 13 ? 12.797 -7.387 -15.93 1 89.38 13 SER B C 1
ATOM 802 O O . SER B 1 13 ? 12.594 -6.355 -15.289 1 89.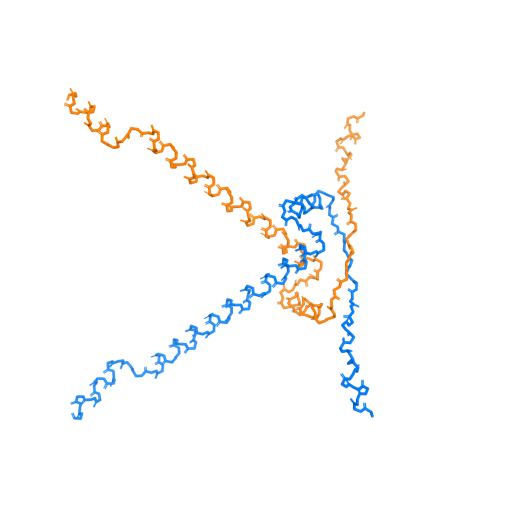38 13 SER B O 1
ATOM 804 N N . GLN B 1 14 ? 11.898 -8.414 -16.109 1 92.62 14 GLN B N 1
ATOM 805 C CA . GLN B 1 14 ? 10.828 -8.562 -15.125 1 92.62 14 GLN B 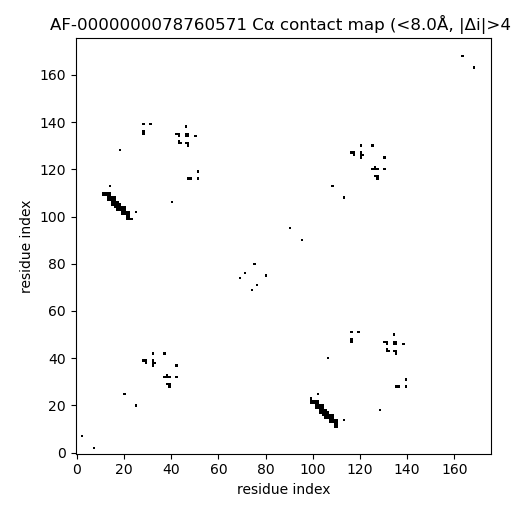CA 1
ATOM 806 C C . GLN B 1 14 ? 11.047 -9.797 -14.258 1 92.62 14 GLN B C 1
ATOM 808 O O . GLN B 1 14 ? 11.727 -10.734 -14.664 1 92.62 14 GLN B O 1
ATOM 813 N N . SER B 1 15 ? 10.602 -9.695 -13.016 1 95.62 15 SER B N 1
ATOM 814 C CA . SER B 1 15 ? 10.57 -10.805 -12.07 1 95.62 15 SER B CA 1
ATOM 815 C C . SER B 1 15 ? 9.141 -11.18 -11.711 1 95.62 15 SER B C 1
ATOM 817 O O . SER B 1 15 ? 8.25 -10.328 -11.703 1 95.62 15 SER B O 1
ATOM 819 N N . THR B 1 16 ? 8.969 -12.461 -11.508 1 96.44 16 THR B N 1
ATOM 820 C CA . THR B 1 16 ? 7.656 -12.969 -11.117 1 96.44 16 THR B CA 1
ATOM 821 C C . THR B 1 16 ? 7.523 -13 -9.594 1 96.44 16 THR B C 1
ATOM 823 O O . THR B 1 16 ? 8.422 -13.477 -8.898 1 96.44 16 THR B O 1
ATOM 826 N N . ILE B 1 17 ? 6.477 -12.383 -9.109 1 96.75 17 ILE B N 1
ATOM 827 C CA . ILE B 1 17 ? 6.129 -12.469 -7.695 1 96.75 17 ILE B CA 1
ATOM 828 C C . ILE B 1 17 ? 4.941 -13.406 -7.508 1 96.75 17 ILE B C 1
ATOM 830 O O . ILE B 1 17 ? 3.965 -13.344 -8.258 1 96.75 17 ILE B O 1
ATOM 834 N N . THR B 1 18 ? 5.105 -14.312 -6.508 1 96.88 18 THR B N 1
ATOM 835 C CA . THR B 1 18 ? 4.047 -15.25 -6.164 1 96.88 18 THR B CA 1
ATOM 836 C C . THR B 1 18 ? 3.867 -15.336 -4.652 1 96.88 18 THR B C 1
ATOM 838 O O . THR B 1 18 ? 4.844 -15.492 -3.912 1 96.88 18 THR B O 1
ATOM 841 N N . PHE B 1 19 ? 2.639 -15.125 -4.293 1 96.31 19 PHE B N 1
ATOM 842 C CA . PHE B 1 19 ? 2.365 -15.344 -2.879 1 96.31 19 PHE B CA 1
ATOM 843 C C . PHE B 1 19 ? 0.921 -15.789 -2.67 1 96.31 19 PHE B C 1
ATOM 845 O O . PHE B 1 19 ? 0.096 -15.68 -3.58 1 96.31 19 PHE B O 1
ATOM 852 N N . ARG B 1 20 ? 0.661 -16.422 -1.439 1 95.62 20 ARG B N 1
ATOM 853 C CA . ARG B 1 20 ? -0.658 -16.938 -1.09 1 95.62 20 ARG B CA 1
ATOM 854 C C . ARG B 1 20 ? -1.35 -16.031 -0.073 1 95.62 20 ARG B C 1
ATOM 856 O O . ARG B 1 20 ? -0.693 -15.438 0.782 1 95.62 20 ARG B O 1
ATOM 863 N N . ILE B 1 21 ? -2.631 -15.914 -0.295 1 94.25 21 ILE B N 1
ATOM 864 C CA . ILE B 1 21 ? -3.412 -15.094 0.62 1 94.25 21 ILE B CA 1
ATOM 865 C C . ILE B 1 21 ? -4.715 -15.805 0.971 1 94.25 21 ILE B C 1
ATOM 867 O O . ILE B 1 21 ? -5.242 -16.578 0.172 1 94.25 21 ILE B O 1
ATOM 871 N N . PRO B 1 22 ? -5.195 -15.516 2.188 1 93.56 22 PRO B N 1
ATOM 872 C CA . PRO B 1 22 ? -6.523 -16.031 2.512 1 93.56 22 PRO B CA 1
ATOM 873 C C . PRO B 1 22 ? -7.59 -15.609 1.505 1 93.56 22 PRO B C 1
ATOM 875 O O . PRO B 1 22 ? -7.566 -14.469 1.023 1 93.56 22 PRO B O 1
ATOM 878 N N . ASP B 1 23 ? -8.547 -16.516 1.26 1 92.56 23 ASP B N 1
ATOM 879 C CA . ASP B 1 23 ? -9.586 -16.266 0.263 1 92.56 23 ASP B CA 1
ATOM 880 C C . ASP B 1 23 ? -10.406 -15.031 0.62 1 92.56 23 ASP B C 1
ATOM 882 O O . ASP B 1 23 ? -10.844 -14.289 -0.265 1 92.56 23 ASP B O 1
ATOM 886 N N . ASP B 1 24 ? -10.609 -14.867 1.84 1 91.06 24 ASP B N 1
ATOM 887 C CA . ASP B 1 24 ? -11.406 -13.719 2.277 1 91.06 24 ASP B CA 1
ATOM 888 C C . ASP B 1 24 ? -10.68 -12.414 1.988 1 91.06 24 ASP B C 1
ATOM 890 O O . ASP B 1 24 ? -11.305 -11.422 1.596 1 91.06 24 ASP B O 1
ATOM 894 N N . GLU B 1 25 ? -9.359 -12.359 2.184 1 94.06 25 GLU B N 1
ATOM 895 C CA . GLU B 1 25 ? -8.562 -11.188 1.832 1 94.06 25 GLU B CA 1
ATOM 896 C C . GLU B 1 25 ? -8.562 -10.953 0.324 1 94.06 25 GLU B C 1
ATOM 898 O O . GLU B 1 25 ? -8.68 -9.812 -0.132 1 94.06 25 GLU B O 1
ATOM 903 N N . LYS B 1 26 ? -8.445 -11.984 -0.375 1 95.38 26 LYS B N 1
ATOM 904 C CA . LYS B 1 26 ? -8.477 -11.867 -1.83 1 95.38 26 LYS B CA 1
ATOM 905 C C . LYS B 1 26 ? -9.789 -11.258 -2.305 1 95.38 26 LYS B C 1
ATOM 907 O O . LYS B 1 26 ? -9.797 -10.398 -3.191 1 95.38 26 LYS B O 1
ATOM 912 N N . GLU B 1 27 ? -10.867 -11.742 -1.77 1 94.69 27 GLU B N 1
ATOM 913 C CA . GLU B 1 27 ? -12.18 -11.234 -2.143 1 94.69 27 GLU B CA 1
ATOM 914 C C . GLU B 1 27 ? -12.289 -9.734 -1.86 1 94.69 27 GLU B C 1
ATOM 916 O O . GLU B 1 27 ? -12.797 -8.977 -2.689 1 94.69 27 GLU B O 1
ATOM 921 N N . LEU B 1 28 ? -11.781 -9.367 -0.709 1 94.94 28 LEU B N 1
ATOM 922 C CA . LEU B 1 28 ? -11.781 -7.957 -0.324 1 94.94 28 LEU B CA 1
ATOM 923 C C . LEU B 1 28 ? -10.977 -7.121 -1.311 1 94.94 28 LEU B C 1
ATOM 925 O O . LEU B 1 28 ? -11.438 -6.074 -1.768 1 94.94 28 LEU B O 1
ATOM 929 N N . VAL B 1 29 ? -9.805 -7.59 -1.695 1 97.06 29 VAL B N 1
ATOM 930 C CA . VAL B 1 29 ? -8.898 -6.859 -2.578 1 97.06 29 VAL B CA 1
ATOM 931 C C . VAL B 1 29 ? -9.492 -6.797 -3.984 1 97.06 29 VAL B C 1
ATOM 933 O O . VAL B 1 29 ? -9.422 -5.758 -4.648 1 97.06 29 VAL B O 1
ATOM 936 N N . LEU B 1 30 ? -10.125 -7.848 -4.348 1 96.56 30 LEU B N 1
ATOM 937 C CA . LEU B 1 30 ? -10.75 -7.898 -5.664 1 96.56 30 LEU B CA 1
ATOM 938 C C . LEU B 1 30 ? -11.898 -6.91 -5.762 1 96.56 30 LEU B C 1
ATOM 940 O O . LEU B 1 30 ? -12.039 -6.203 -6.766 1 96.56 30 LEU B O 1
ATOM 944 N N . GLU B 1 31 ? -12.719 -6.863 -4.793 1 95.5 31 GLU B N 1
ATOM 945 C CA . GLU B 1 31 ? -13.844 -5.938 -4.773 1 95.5 31 GLU B CA 1
ATOM 946 C C . GLU B 1 31 ? -13.367 -4.488 -4.809 1 95.5 31 GLU B C 1
ATOM 948 O O . GLU B 1 31 ? -13.945 -3.654 -5.512 1 95.5 31 GLU B O 1
ATOM 953 N N . TYR B 1 32 ? -12.344 -4.25 -4.023 1 96.94 32 TYR B N 1
ATOM 954 C CA . TYR B 1 32 ? -11.758 -2.91 -3.996 1 96.94 32 TYR B CA 1
ATOM 955 C C . TYR B 1 32 ? -11.203 -2.531 -5.363 1 96.94 32 TYR B C 1
ATOM 957 O O . TYR B 1 32 ? -11.422 -1.414 -5.84 1 96.94 32 TYR B O 1
ATOM 965 N N . ALA B 1 33 ? -10.461 -3.426 -5.957 1 97.5 33 ALA B N 1
ATOM 966 C CA . ALA B 1 33 ? -9.875 -3.191 -7.277 1 97.5 33 ALA B CA 1
ATOM 967 C C . ALA B 1 33 ? -10.961 -2.92 -8.32 1 97.5 33 ALA B C 1
ATOM 969 O O . ALA B 1 33 ? -10.836 -1.986 -9.117 1 97.5 33 ALA B O 1
ATOM 970 N N . LYS B 1 34 ? -12.055 -3.707 -8.25 1 96.25 34 LYS B N 1
ATOM 971 C CA . LYS B 1 34 ? -13.172 -3.539 -9.172 1 96.25 34 LYS B CA 1
ATOM 972 C C . LYS B 1 34 ? -13.828 -2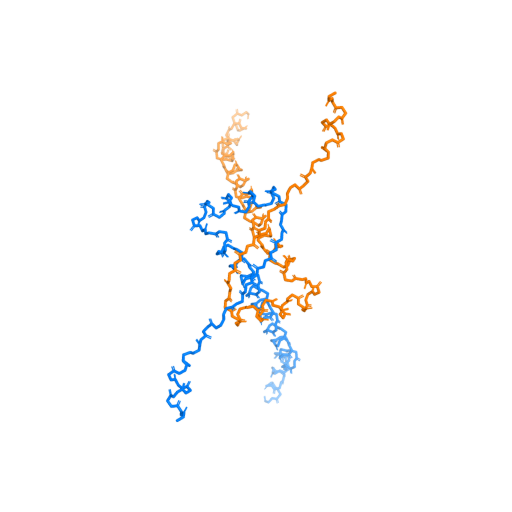.17 -9 1 96.25 34 LYS B C 1
ATOM 974 O O . LYS B 1 34 ? -14.125 -1.49 -9.984 1 96.25 34 LYS B O 1
ATOM 979 N N . ALA B 1 35 ? -13.969 -1.783 -7.832 1 94.75 35 ALA B N 1
ATOM 980 C CA . ALA B 1 35 ? -14.609 -0.506 -7.531 1 94.75 35 ALA B CA 1
ATOM 981 C C . ALA B 1 35 ? -13.789 0.662 -8.07 1 94.75 35 ALA B C 1
ATOM 983 O O . ALA B 1 35 ? -14.328 1.724 -8.375 1 94.75 35 ALA B O 1
ATOM 984 N N . HIS B 1 36 ? -12.508 0.498 -8.195 1 95.94 36 HIS B N 1
ATOM 985 C CA . HIS B 1 36 ? -11.602 1.556 -8.617 1 95.94 36 HIS B CA 1
ATOM 986 C C . HIS B 1 36 ? -11.109 1.317 -10.047 1 95.94 36 HIS B C 1
ATOM 988 O O . HIS B 1 36 ? -10.117 1.911 -10.469 1 95.94 36 HIS B O 1
ATOM 994 N N . ASN B 1 37 ? -11.68 0.39 -10.734 1 97.19 37 ASN B N 1
ATOM 995 C CA . ASN B 1 37 ? -11.375 0.093 -12.125 1 97.19 37 ASN B CA 1
ATOM 996 C C . ASN B 1 37 ? -9.898 -0.267 -12.312 1 97.19 37 ASN B C 1
ATOM 998 O O . ASN B 1 37 ? -9.234 0.27 -13.195 1 97.19 37 ASN B O 1
ATOM 1002 N N . SER B 1 38 ? -9.477 -1.125 -11.422 1 96.25 38 SER B N 1
ATOM 1003 C CA . SER B 1 38 ? -8.086 -1.573 -11.445 1 96.25 38 SER B CA 1
ATOM 1004 C C . SER B 1 38 ? -7.996 -3.096 -11.398 1 96.25 38 SER B C 1
ATOM 1006 O O . SER B 1 38 ? -8.93 -3.764 -10.945 1 96.25 38 SER B O 1
ATOM 1008 N N . SER B 1 39 ? -6.902 -3.592 -11.867 1 96.38 39 SER B N 1
ATOM 1009 C CA . SER B 1 39 ? -6.633 -5.016 -11.703 1 96.38 39 SER B CA 1
ATOM 1010 C C . SER B 1 39 ? -5.973 -5.305 -10.359 1 96.38 39 SER B C 1
ATOM 1012 O O . SER B 1 39 ? -5.406 -4.402 -9.734 1 96.38 39 SER B O 1
ATOM 1014 N N . LEU B 1 40 ? -6.094 -6.496 -9.969 1 95.56 40 LEU B N 1
ATOM 1015 C CA . LEU B 1 40 ? -5.453 -6.934 -8.742 1 95.56 40 LEU B CA 1
ATOM 1016 C C . LEU B 1 40 ? -3.959 -6.617 -8.758 1 95.56 40 LEU B C 1
ATOM 1018 O O . LEU B 1 40 ? -3.416 -6.105 -7.781 1 95.56 40 LEU B O 1
ATOM 1022 N N . THR B 1 41 ? -3.289 -6.836 -9.852 1 95.94 41 THR B N 1
ATOM 1023 C CA . THR B 1 41 ? -1.856 -6.609 -10.016 1 95.94 41 THR B CA 1
ATOM 1024 C C . THR B 1 41 ? -1.523 -5.129 -9.867 1 95.94 41 THR B C 1
ATOM 1026 O O . THR B 1 41 ? -0.584 -4.766 -9.156 1 95.94 41 THR B O 1
ATOM 1029 N N . GLU B 1 42 ? -2.295 -4.363 -10.586 1 96.56 42 GLU B N 1
ATOM 1030 C CA . GLU B 1 42 ? -2.076 -2.92 -10.508 1 96.56 42 GLU B CA 1
ATOM 1031 C C . GLU B 1 42 ? -2.256 -2.41 -9.086 1 96.56 42 GLU B C 1
ATOM 1033 O O . GLU B 1 42 ? -1.507 -1.542 -8.633 1 96.56 42 GLU B O 1
ATOM 1038 N N . LEU B 1 43 ? -3.25 -2.891 -8.391 1 97.5 43 LEU B N 1
ATOM 1039 C CA . LEU B 1 43 ? -3.525 -2.441 -7.031 1 97.5 43 LEU B CA 1
ATOM 1040 C C . LEU B 1 43 ? -2.377 -2.807 -6.098 1 97.5 43 LEU B C 1
ATOM 1042 O O . LEU B 1 43 ? -1.944 -1.983 -5.289 1 97.5 43 LEU B O 1
ATOM 1046 N N . TYR B 1 44 ? -1.881 -3.992 -6.133 1 97.5 44 TYR B N 1
ATOM 1047 C CA . TYR B 1 44 ? -0.762 -4.414 -5.297 1 97.5 44 TYR B CA 1
ATOM 1048 C C . TYR B 1 44 ? 0.48 -3.578 -5.586 1 97.5 44 TYR B C 1
ATOM 1050 O O . TYR B 1 44 ? 1.127 -3.078 -4.664 1 97.5 44 TYR B O 1
ATOM 1058 N N . ARG B 1 45 ? 0.766 -3.449 -6.863 1 96.5 45 ARG B N 1
ATOM 1059 C CA . ARG B 1 45 ? 1.949 -2.693 -7.262 1 96.5 45 ARG B CA 1
ATOM 1060 C C . ARG B 1 45 ? 1.863 -1.249 -6.781 1 96.5 45 ARG B C 1
ATOM 1062 O O . ARG B 1 45 ? 2.801 -0.738 -6.164 1 96.5 45 ARG B O 1
ATOM 1069 N N . ASN B 1 46 ? 0.732 -0.674 -7.012 1 96.62 46 ASN B N 1
ATOM 1070 C CA . ASN B 1 46 ? 0.578 0.736 -6.668 1 96.62 46 ASN B CA 1
ATOM 1071 C C . ASN B 1 46 ? 0.569 0.947 -5.156 1 96.62 46 ASN B C 1
ATOM 1073 O O . ASN B 1 46 ? 1.109 1.938 -4.66 1 96.62 46 ASN B O 1
ATOM 1077 N N . ALA B 1 47 ? -0.097 0.06 -4.457 1 97.81 47 ALA B N 1
ATOM 1078 C CA . ALA B 1 47 ? -0.178 0.205 -3.006 1 97.81 47 ALA B CA 1
ATOM 1079 C C . ALA B 1 47 ? 1.211 0.194 -2.375 1 97.81 47 ALA B C 1
ATOM 1081 O O . ALA B 1 47 ? 1.501 0.996 -1.483 1 97.81 47 ALA B O 1
ATOM 1082 N N . VAL B 1 48 ? 2.076 -0.67 -2.857 1 98 48 VAL B N 1
ATOM 1083 C CA . VAL B 1 48 ? 3.416 -0.786 -2.289 1 98 48 VAL B CA 1
ATOM 1084 C C . VAL B 1 48 ? 4.258 0.421 -2.699 1 98 48 VAL B C 1
ATOM 1086 O O . VAL B 1 48 ? 4.98 0.989 -1.877 1 98 48 VAL B O 1
ATOM 1089 N N . LEU B 1 49 ? 4.168 0.838 -3.969 1 97.38 49 LEU B N 1
ATOM 1090 C CA . LEU B 1 49 ? 4.945 1.975 -4.449 1 97.38 49 LEU B CA 1
ATOM 1091 C C . LEU B 1 49 ? 4.504 3.264 -3.764 1 97.38 49 LEU B C 1
ATOM 1093 O O . LEU B 1 49 ? 5.34 4.098 -3.406 1 97.38 49 LEU B O 1
ATOM 1097 N N . ASP B 1 50 ? 3.152 3.4 -3.578 1 96.25 50 ASP B N 1
ATOM 1098 C CA . ASP B 1 50 ? 2.625 4.559 -2.863 1 96.25 50 ASP B CA 1
ATOM 1099 C C . ASP B 1 50 ? 3.158 4.613 -1.434 1 96.25 50 ASP B C 1
ATOM 1101 O O . ASP B 1 50 ? 3.523 5.68 -0.939 1 96.25 50 ASP B O 1
ATOM 1105 N N . LYS B 1 51 ? 3.15 3.455 -0.802 1 96.25 51 LYS B N 1
ATOM 1106 C CA . LYS B 1 51 ? 3.641 3.371 0.571 1 96.25 51 LYS B CA 1
ATOM 1107 C C . LYS B 1 51 ? 5.105 3.781 0.659 1 96.25 51 LYS B C 1
ATOM 1109 O O . LYS B 1 51 ? 5.492 4.547 1.547 1 96.25 51 LYS B O 1
ATOM 1114 N N . ILE B 1 52 ? 5.914 3.318 -0.242 1 96.5 52 ILE B N 1
ATOM 1115 C CA . ILE B 1 52 ? 7.34 3.623 -0.267 1 96.5 52 ILE B CA 1
ATOM 1116 C C . ILE B 1 52 ? 7.547 5.105 -0.558 1 96.5 52 ILE B C 1
ATOM 1118 O O . ILE B 1 52 ? 8.336 5.773 0.113 1 96.5 52 ILE B O 1
ATOM 1122 N N . GLU B 1 53 ? 6.855 5.648 -1.562 1 94.56 53 GLU B N 1
ATOM 1123 C CA . GLU B 1 53 ? 6.965 7.059 -1.925 1 94.56 53 GLU B CA 1
ATOM 1124 C C . GLU B 1 53 ? 6.551 7.957 -0.764 1 94.56 53 GLU B C 1
ATOM 1126 O O . GLU B 1 53 ? 7.188 8.984 -0.512 1 94.56 53 GLU B O 1
ATOM 1131 N N . ASP B 1 54 ? 5.461 7.539 -0.071 1 93.19 54 ASP B N 1
ATOM 1132 C CA . ASP B 1 54 ? 4.992 8.312 1.074 1 93.19 54 ASP B CA 1
ATOM 1133 C C . ASP B 1 54 ? 6.066 8.406 2.154 1 93.19 54 ASP B C 1
ATOM 1135 O O . ASP B 1 54 ? 6.27 9.461 2.75 1 93.19 54 ASP B O 1
ATOM 1139 N N . GLU B 1 55 ? 6.688 7.316 2.395 1 91.69 55 GLU B N 1
ATOM 1140 C CA . GLU B 1 55 ? 7.723 7.305 3.424 1 91.69 55 GLU B CA 1
ATOM 1141 C C . GLU B 1 55 ? 8.945 8.109 2.984 1 91.69 55 GLU B C 1
ATOM 1143 O O . GLU B 1 55 ? 9.555 8.812 3.793 1 91.69 55 GLU B O 1
ATOM 1148 N N . ILE B 1 56 ? 9.32 8.031 1.787 1 90.75 56 ILE B N 1
ATOM 1149 C CA . ILE B 1 56 ? 10.445 8.797 1.257 1 90.75 56 ILE B CA 1
ATOM 1150 C C . ILE B 1 56 ? 10.141 10.289 1.352 1 90.75 56 ILE B C 1
ATOM 1152 O O . ILE B 1 56 ? 10.992 11.078 1.76 1 90.75 56 ILE B O 1
ATOM 1156 N N . ASP B 1 57 ? 8.867 10.641 0.963 1 89.25 57 ASP B N 1
ATOM 1157 C CA . ASP B 1 57 ? 8.445 12.039 1.046 1 89.25 57 ASP B CA 1
ATOM 1158 C C . ASP B 1 57 ? 8.492 12.539 2.486 1 89.25 57 ASP B C 1
ATOM 1160 O O . ASP B 1 57 ? 8.961 13.648 2.75 1 89.25 57 ASP B O 1
ATOM 1164 N N . LEU B 1 58 ? 8.055 11.766 3.365 1 87.62 58 LEU B N 1
ATOM 1165 C CA . LEU B 1 58 ? 8.078 12.125 4.781 1 87.62 58 LEU B CA 1
ATOM 1166 C C . LEU B 1 58 ? 9.508 12.273 5.277 1 87.62 58 LEU B C 1
ATOM 1168 O O . LEU B 1 58 ? 9.812 13.219 6.016 1 87.62 58 LEU B O 1
ATOM 1172 N N . ARG B 1 59 ? 10.305 11.367 4.91 1 88.19 59 ARG B N 1
ATOM 1173 C CA . ARG B 1 59 ? 11.703 11.414 5.324 1 88.19 59 ARG B CA 1
ATOM 1174 C C . ARG B 1 59 ? 12.398 12.656 4.762 1 88.19 59 ARG B C 1
ATOM 1176 O O . ARG B 1 59 ? 13.203 13.289 5.445 1 88.19 59 ARG B O 1
ATOM 1183 N N . THR B 1 60 ? 12.094 12.922 3.514 1 89 60 THR B N 1
ATOM 1184 C CA . THR B 1 60 ? 12.664 14.109 2.881 1 89 60 THR B CA 1
ATOM 1185 C C . THR B 1 60 ? 12.195 15.375 3.594 1 89 60 THR B C 1
ATOM 1187 O O . THR B 1 60 ? 13 16.281 3.861 1 89 60 THR B O 1
ATOM 1190 N N . LEU B 1 61 ? 10.977 15.438 3.922 1 85.12 61 LEU B N 1
ATOM 1191 C CA . LEU B 1 61 ? 10.414 16.562 4.652 1 85.12 61 LEU B CA 1
ATOM 1192 C C . LEU B 1 61 ? 11.039 16.688 6.035 1 85.12 61 LEU B C 1
ATOM 1194 O O . LEU B 1 61 ? 11.414 17.781 6.453 1 85.12 61 LEU B O 1
ATOM 1198 N N . ARG B 1 62 ? 11.125 15.586 6.73 1 85.94 62 ARG B N 1
ATOM 1199 C CA . ARG B 1 62 ? 11.734 15.57 8.055 1 85.94 62 ARG B CA 1
ATOM 1200 C C . ARG B 1 62 ? 13.195 16.016 7.988 1 85.94 62 ARG B C 1
ATOM 1202 O O . ARG B 1 62 ? 13.656 16.766 8.844 1 85.94 62 ARG B O 1
ATOM 1209 N N . SER B 1 63 ? 13.875 15.5 7.023 1 87.5 63 SER B N 1
ATOM 1210 C CA . SER B 1 63 ? 15.273 15.883 6.852 1 87.5 63 SER B CA 1
ATOM 1211 C C . SER B 1 63 ? 15.406 17.375 6.578 1 87.5 63 SER B C 1
ATOM 1213 O O . SER B 1 63 ? 16.312 18.031 7.094 1 87.5 63 SER B O 1
ATOM 1215 N N . ALA B 1 64 ? 14.547 17.906 5.77 1 81.81 64 ALA B N 1
ATOM 1216 C CA . ALA B 1 64 ? 14.547 19.328 5.457 1 81.81 64 ALA B CA 1
ATOM 1217 C C . ALA B 1 64 ? 14.273 20.172 6.707 1 81.81 64 ALA B C 1
ATOM 1219 O O . ALA B 1 64 ? 14.906 21.203 6.918 1 81.81 64 ALA B O 1
ATOM 1220 N N . ILE B 1 65 ? 13.422 19.734 7.504 1 80 65 ILE B N 1
ATOM 1221 C CA . ILE B 1 65 ? 13.07 20.422 8.75 1 80 65 ILE B CA 1
ATOM 1222 C C . ILE B 1 65 ? 14.258 20.375 9.711 1 80 65 ILE B C 1
ATOM 1224 O O . ILE B 1 65 ? 14.578 21.375 10.352 1 80 65 ILE B O 1
ATOM 1228 N N . GLU B 1 66 ? 14.867 19.172 9.773 1 83.31 66 GLU B N 1
ATOM 1229 C CA . GLU B 1 66 ? 16.031 19.016 10.656 1 83.31 66 GLU B CA 1
ATOM 1230 C C . GLU B 1 66 ? 17.172 19.938 10.227 1 83.31 66 GLU B C 1
ATOM 1232 O O . GLU B 1 66 ? 17.812 20.562 11.07 1 83.31 66 GLU B O 1
ATOM 1237 N N . VAL B 1 67 ? 17.406 19.938 8.961 1 82.88 67 VAL B N 1
ATOM 1238 C CA . VAL B 1 67 ? 18.469 20.797 8.422 1 82.88 67 VAL B CA 1
ATOM 1239 C C . VAL B 1 67 ? 18.141 22.25 8.703 1 82.88 67 VAL B C 1
ATOM 1241 O O . VAL B 1 67 ? 19.031 23.031 9.07 1 82.88 67 VAL B O 1
ATOM 1244 N N . SER B 1 68 ? 16.906 22.641 8.578 1 74.38 68 SER B N 1
ATOM 1245 C CA . SER B 1 68 ? 16.453 24.016 8.828 1 74.38 68 SER B CA 1
ATOM 1246 C C . SER B 1 68 ? 16.609 24.391 10.305 1 74.38 68 SER B C 1
ATOM 1248 O O . SER B 1 68 ? 17.016 25.5 10.625 1 74.38 68 SER B O 1
ATOM 1250 N N . LYS B 1 69 ? 16.359 23.531 11.109 1 76.44 69 LYS B N 1
ATOM 1251 C CA . LYS B 1 69 ? 16.516 23.75 12.547 1 76.44 69 LYS B CA 1
ATOM 1252 C C . LYS B 1 69 ? 17.984 23.922 12.922 1 76.44 69 LYS B C 1
ATOM 1254 O O . LYS B 1 69 ? 18.328 24.766 13.758 1 76.44 69 LYS B O 1
ATOM 1259 N N . GLU B 1 70 ? 18.781 23.016 12.438 1 73.06 70 GLU B N 1
ATOM 1260 C CA . GLU B 1 70 ? 20.203 23.062 12.711 1 73.06 70 GLU B CA 1
ATOM 1261 C C . GLU B 1 70 ? 20.812 24.391 12.234 1 73.06 70 GLU B C 1
ATOM 1263 O O . GLU B 1 70 ? 21.672 24.969 12.906 1 73.06 70 GLU B O 1
ATOM 1268 N N . LYS B 1 71 ? 20.438 24.781 11.055 1 72.69 71 LYS B N 1
ATOM 1269 C CA . LYS B 1 71 ? 20.891 26.062 10.523 1 72.69 71 LYS B CA 1
ATOM 1270 C C . LYS B 1 71 ? 20.375 27.219 11.383 1 72.69 71 LYS B C 1
ATOM 1272 O O . LYS B 1 71 ? 21.109 28.188 11.633 1 72.69 71 LYS B O 1
ATOM 1277 N N . LYS B 1 72 ? 19.219 27.188 11.781 1 63.5 72 LYS B N 1
ATOM 1278 C CA . LYS B 1 72 ? 18.688 28.219 12.656 1 63.5 72 LYS B CA 1
ATOM 1279 C C . LYS B 1 72 ? 19.406 28.234 14 1 63.5 72 LYS B C 1
ATOM 1281 O O . LYS B 1 72 ? 19.672 29.297 14.562 1 63.5 72 LYS B O 1
ATOM 1286 N N . GLU B 1 73 ? 19.734 27.078 14.422 1 62.22 73 GLU B N 1
ATOM 1287 C CA . GLU B 1 73 ? 20.469 26.969 15.68 1 62.22 73 GLU B CA 1
ATOM 1288 C C . GLU B 1 73 ? 21.922 27.438 15.516 1 62.22 73 GLU B C 1
ATOM 1290 O O . GLU B 1 73 ? 22.5 28 16.453 1 62.22 73 GLU B O 1
ATOM 1295 N N . SER B 1 74 ? 22.422 26.953 14.484 1 59.75 74 SER B N 1
ATOM 1296 C CA . SER B 1 74 ? 23.781 27.422 14.227 1 59.75 74 SER B CA 1
ATOM 1297 C C . SER B 1 74 ? 23.781 28.891 13.82 1 59.75 74 SER B C 1
ATOM 1299 O O . SER B 1 74 ? 24.812 29.562 13.852 1 59.75 74 SER B O 1
ATOM 1301 N N . GLY B 1 75 ? 22.797 29.297 13.078 1 56.66 75 GLY B N 1
ATOM 1302 C CA . GLY B 1 75 ? 22.656 30.703 12.766 1 56.66 75 GLY B CA 1
ATOM 1303 C C . GLY B 1 75 ? 22.438 31.562 14 1 56.66 75 GLY B C 1
ATOM 1304 O O . GLY B 1 75 ? 22.016 31.078 15.039 1 56.66 75 GLY B O 1
ATOM 1305 N N . ILE B 1 76 ? 23.047 32.844 14.016 1 51.94 76 ILE B N 1
ATOM 1306 C CA . ILE B 1 76 ? 23.156 33.875 15.016 1 51.94 76 ILE B CA 1
ATOM 1307 C C . ILE B 1 76 ? 21.797 34.125 15.68 1 51.94 76 ILE B C 1
ATOM 1309 O O . ILE B 1 76 ? 20.766 34.156 15 1 51.94 76 ILE B O 1
ATOM 1313 N N . SER B 1 77 ? 21.562 33.75 16.922 1 50.72 77 SER B N 1
ATOM 1314 C CA . SER B 1 77 ? 20.422 34.156 17.734 1 50.72 77 SER B CA 1
ATOM 1315 C C . SER B 1 77 ? 19.891 35.531 17.312 1 50.72 77 SER B C 1
ATOM 1317 O O . SER B 1 77 ? 20.672 36.406 16.922 1 50.72 77 SER B O 1
ATOM 1319 N N . GLN B 1 78 ? 18.688 35.531 16.703 1 52.59 78 GLN B N 1
ATOM 1320 C CA . GLN B 1 78 ? 18.141 36.875 16.516 1 52.59 78 GLN B CA 1
ATOM 1321 C C . GLN B 1 78 ? 18.75 37.875 17.516 1 52.59 78 GLN B C 1
ATOM 1323 O O . GLN B 1 78 ? 19.047 39 17.156 1 52.59 78 GLN B O 1
ATOM 1328 N N . GLU B 1 79 ? 19.078 37.375 18.547 1 54.41 79 GLU B N 1
ATOM 1329 C CA . GLU B 1 79 ? 19.734 38.156 19.609 1 54.41 79 GLU B CA 1
ATOM 1330 C C . GLU B 1 79 ? 21.172 38.5 19.25 1 54.41 79 GLU B C 1
ATOM 1332 O O . GLU B 1 79 ? 21.625 39.625 19.484 1 54.41 79 GLU B O 1
ATOM 1337 N N . GLU B 1 80 ? 21.781 37.531 18.703 1 56.28 80 GLU B N 1
ATOM 1338 C CA . GLU B 1 80 ? 23.172 37.844 18.406 1 56.28 80 GLU B CA 1
ATOM 1339 C C . GLU B 1 80 ? 23.297 38.781 17.203 1 56.28 80 GLU B C 1
ATOM 1341 O O . GLU B 1 80 ? 24.188 39.625 17.172 1 56.28 80 GLU B O 1
ATOM 1346 N N . MET B 1 81 ? 22.391 38.75 16.375 1 55.03 81 MET B N 1
ATOM 1347 C CA . MET B 1 81 ? 22.328 39.656 15.25 1 55.03 81 MET B CA 1
ATOM 1348 C C . MET B 1 81 ? 21.938 41.062 15.711 1 55.03 81 MET B C 1
ATOM 1350 O O . MET B 1 81 ? 22.516 42.062 15.25 1 55.03 81 MET B O 1
ATOM 1354 N N . GLU B 1 82 ? 21.078 41.125 16.703 1 55.88 82 GLU B N 1
ATOM 1355 C CA . GLU B 1 82 ? 20.703 42.406 17.328 1 55.88 82 GLU B CA 1
ATOM 1356 C C . GLU B 1 82 ? 21.875 43 18.094 1 55.88 82 GLU B C 1
ATOM 1358 O O . GLU B 1 82 ? 22.062 44.219 18.078 1 55.88 82 GLU B O 1
ATOM 1363 N N . LYS B 1 83 ? 22.594 42.188 18.703 1 60.56 83 LYS B N 1
ATOM 1364 C CA . LYS B 1 83 ? 23.766 42.656 19.453 1 60.56 83 LYS B CA 1
ATOM 1365 C C . LYS B 1 83 ? 24.828 43.219 18.516 1 60.56 83 LYS B C 1
ATOM 1367 O O . LYS B 1 83 ? 25.453 44.25 18.812 1 60.56 83 LYS B O 1
ATOM 1372 N N . LEU B 1 84 ? 24.969 42.75 17.5 1 55 84 LEU B N 1
ATOM 1373 C CA . LEU B 1 84 ? 25.969 43.219 16.531 1 55 84 LEU B CA 1
ATOM 1374 C C . LEU B 1 84 ? 25.531 44.5 15.883 1 55 84 LEU B C 1
ATOM 1376 O O . LEU B 1 84 ? 26.359 45.406 15.672 1 55 84 LEU B O 1
ATOM 1380 N N . LEU B 1 85 ? 24.266 44.656 15.773 1 57.25 85 LEU B N 1
ATOM 1381 C CA . LEU B 1 85 ? 23.719 45.875 15.211 1 57.25 85 LEU B CA 1
ATOM 1382 C C . LEU B 1 85 ? 23.797 47 16.219 1 57.25 85 LEU B C 1
ATOM 1384 O O . LEU B 1 85 ? 24.062 48.156 15.852 1 57.25 85 LEU B O 1
ATOM 1388 N N . ASN B 1 86 ? 23.594 46.688 17.406 1 61.19 86 ASN B N 1
ATOM 1389 C CA . ASN B 1 86 ? 23.656 47.719 18.453 1 61.19 86 ASN B CA 1
ATOM 1390 C C . ASN B 1 86 ? 25.109 48.125 18.734 1 61.19 86 ASN B C 1
ATOM 1392 O O . ASN B 1 86 ? 25.359 49.188 19.328 1 61.19 86 ASN B O 1
ATOM 1396 N N . GLU B 1 87 ? 25.859 47.25 18.484 1 56.25 87 GLU B N 1
ATOM 1397 C CA . GLU B 1 87 ? 27.234 47.656 18.688 1 56.25 87 GLU B CA 1
ATOM 1398 C C . GLU B 1 87 ? 27.734 48.562 17.547 1 56.25 87 GLU B C 1
ATOM 1400 O O . GLU B 1 87 ? 28.703 49.281 17.703 1 56.25 87 GLU B O 1
ATOM 1405 N N . LEU B 1 88 ? 27 48.375 16.422 1 45.47 88 LEU B N 1
ATOM 1406 C CA . LEU B 1 88 ? 27.359 49.344 15.414 1 45.47 88 LEU B CA 1
ATOM 1407 C C . LEU B 1 88 ? 26.641 50.688 15.664 1 45.47 88 LEU B C 1
ATOM 1409 O O . LEU B 1 88 ? 25.531 50.688 16.203 1 45.47 88 LEU B O 1
#

Radius of gyration: 28.14 Å; Cα contacts (8 Å, |Δi|>4): 98; chains: 2; bounding box: 73×82×56 Å

Organism: Enterococcus faecium (strain ATCC BAA-472 / TX0016 / DO) (NCBI:txid333849)

InterPro domains:
  IPR046257 Protein of unknown function DUF6290 [PF19807] (15-83)

pLDDT: mean 78.94, std 19.98, range [35.22, 98.0]

Secondary structure (DSSP, 8-state):
-HHHHHSS-----EEEEEEEEEHHHHHHHHHHHHHTT--HHHHHHHHHHHHHHHHHHHHHHHHHHHHHHHHHHHS--HHHHHHHHHH-/-HHHHHSS-----EEEEEEEEEHHHHHHHHHHHHHTT--HHHHHHHHHHHHHHHHHHHHHHHHHHHHHHHHHHHS--HHHHHHHHHH-

Sequence (176 aa):
MLVQMMNGGRIMSQSTITFRIPDDEKELVLEYAKAHNSSLTELYRNAVLDKIEDEIDLRTLRSAIEVSKEKKESGISQEEMEKLLNELMLVQMMNGGRIMSQSTITFRIPDDEKELVLEYAKAHNSSLTELYRNAVLDKIEDEIDLRTLRSAIEVSKEKKESGISQEEMEKLLNEL